Protein AF-A0A9D6EIN0-F1 (afdb_monomer)

Foldseek 3Di:
DDFDKDKDFWWKDQDADFFPAAALVRDWRWHWDDDPRITTTITIDGCCCLPDVNVVVQCPPPVSVVSSVVRSVVRVVRVVVVHDIGTDDPND

Solvent-accessible surface area (backbone atoms only — not comparable to full-atom values): 5296 Å² total; per-residue (Å²): 126,55,85,57,74,45,73,43,57,49,30,40,31,76,72,85,77,76,53,100,50,57,24,73,80,70,66,37,60,60,46,73,55,71,57,99,85,39,25,36,38,30,20,66,38,51,19,58,56,67,25,76,72,35,34,59,57,42,67,71,35,69,66,58,39,52,55,42,52,52,45,47,49,54,52,50,53,48,34,48,77,71,42,77,62,50,77,52,62,90,89,99

pLDDT: mean 94.59, std 4.92, range [64.88, 97.88]

Secondary structure (DSSP, 8-state):
---SEEEEEEEEESS----S-B-TTSSSBPEEEEETTEEEEEEEEEHHHHSHHHHHHHTT-HHHHHHHHHHHHHHHHHHHTTS-EEEPPTT-

Sequence (92 aa):
MESGTGWYLYAFLGHEDLPPLAGIDGRSPLGLIAEDGIAALASPVPLAEFGEQALRSNLEDPRWLEEKVRLHEAIVEAALAKGPLLPLKFGT

Radius of gyration: 13.05 Å; Cα contacts (8 Å, |Δi|>4): 157; chains: 1; bounding box: 33×20×37 Å

Mean predicted aligned error: 2.96 Å

Structure (mmCIF, N/CA/C/O backbone):
data_AF-A0A9D6EIN0-F1
#
_entry.id   AF-A0A9D6EIN0-F1
#
loop_
_atom_site.group_PDB
_atom_site.id
_atom_site.type_symbol
_atom_site.label_atom_id
_atom_site.label_alt_id
_atom_site.label_comp_id
_atom_site.label_asym_id
_atom_site.label_entity_id
_atom_site.label_seq_id
_atom_site.pdbx_PDB_ins_code
_atom_site.Cartn_x
_atom_site.Cartn_y
_atom_site.Cartn_z
_atom_site.occupancy
_atom_site.B_iso_or_equiv
_atom_site.auth_seq_id
_atom_site.auth_comp_id
_atom_site.auth_asym_id
_atom_site.auth_atom_id
_atom_site.pdbx_PDB_model_num
ATOM 1 N N . MET A 1 1 ? -20.882 -3.700 10.881 1.00 64.88 1 MET A N 1
ATOM 2 C CA . MET A 1 1 ? -19.507 -3.943 10.403 1.00 64.88 1 MET A CA 1
ATOM 3 C C . MET A 1 1 ? -19.624 -4.580 9.038 1.00 64.88 1 MET A C 1
ATOM 5 O O . MET A 1 1 ? -20.345 -5.565 8.912 1.00 64.88 1 MET A O 1
ATOM 9 N N . GLU A 1 2 ? -19.029 -3.969 8.023 1.00 78.56 2 GLU A N 1
ATOM 10 C CA . GLU A 1 2 ? -19.051 -4.508 6.666 1.00 78.56 2 GLU A CA 1
ATOM 11 C C . GLU A 1 2 ? -18.206 -5.786 6.621 1.00 78.56 2 GLU A C 1
ATOM 13 O O . GLU A 1 2 ? -17.082 -5.814 7.120 1.00 78.56 2 GLU A O 1
ATOM 18 N N . SER A 1 3 ? -18.786 -6.875 6.119 1.00 83.69 3 SER A N 1
ATOM 19 C CA . SER A 1 3 ? -18.131 -8.185 6.075 1.00 83.69 3 SER A CA 1
ATOM 20 C C . SER A 1 3 ? -17.685 -8.455 4.645 1.00 83.69 3 SER A C 1
ATOM 22 O O . SER A 1 3 ? -18.523 -8.531 3.753 1.00 83.69 3 SER A O 1
ATOM 24 N N . GLY A 1 4 ? -16.378 -8.582 4.427 1.00 94.00 4 GLY A N 1
ATOM 25 C CA . GLY A 1 4 ? -15.814 -8.830 3.104 1.00 94.00 4 GLY A CA 1
ATOM 26 C C . GLY A 1 4 ? -14.357 -8.402 2.991 1.00 94.00 4 GLY A C 1
ATOM 27 O O . GLY A 1 4 ? -13.744 -7.941 3.959 1.00 94.00 4 GLY A O 1
ATOM 28 N N . THR A 1 5 ? -13.823 -8.554 1.785 1.00 95.56 5 THR A N 1
ATOM 29 C CA . THR A 1 5 ? -12.456 -8.179 1.424 1.00 95.56 5 THR A CA 1
ATOM 30 C C . THR A 1 5 ? -12.507 -7.128 0.325 1.00 95.56 5 THR A C 1
ATOM 32 O O . THR A 1 5 ? -13.181 -7.325 -0.683 1.00 95.56 5 THR A O 1
ATOM 35 N N . GLY A 1 6 ? -11.802 -6.021 0.536 1.00 95.44 6 GLY A N 1
ATOM 36 C CA . GLY A 1 6 ? -11.535 -4.999 -0.472 1.00 95.44 6 GLY A CA 1
ATOM 37 C C . GLY A 1 6 ? -10.094 -5.076 -0.968 1.00 95.44 6 GLY A C 1
ATOM 38 O O . GLY A 1 6 ? -9.295 -5.864 -0.459 1.00 95.44 6 GLY A O 1
ATOM 39 N N . TRP A 1 7 ? -9.758 -4.227 -1.934 1.00 96.69 7 TRP A N 1
ATOM 40 C CA . TRP A 1 7 ? -8.389 -4.020 -2.399 1.00 96.69 7 TRP A CA 1
ATOM 41 C C . TRP A 1 7 ? -7.925 -2.631 -1.991 1.00 96.69 7 TRP A C 1
ATOM 43 O O . TRP A 1 7 ? -8.601 -1.651 -2.284 1.00 96.69 7 TRP A O 1
ATOM 53 N N . TYR A 1 8 ? -6.770 -2.555 -1.337 1.00 97.12 8 TYR A N 1
ATOM 54 C CA . TYR A 1 8 ? -6.098 -1.291 -1.061 1.00 97.12 8 TYR A CA 1
ATOM 55 C C . TYR A 1 8 ? -5.053 -1.045 -2.146 1.00 97.12 8 TYR A C 1
ATOM 57 O O . TYR A 1 8 ? -4.185 -1.897 -2.347 1.00 97.12 8 TYR A O 1
ATOM 65 N N . LEU A 1 9 ? -5.131 0.090 -2.842 1.00 97.25 9 LEU A N 1
ATOM 66 C CA . LEU A 1 9 ? -4.226 0.433 -3.940 1.00 97.25 9 LEU A CA 1
ATOM 67 C C . LEU A 1 9 ? -3.116 1.376 -3.453 1.00 97.25 9 LEU A C 1
ATOM 69 O O . LEU A 1 9 ? -3.368 2.340 -2.734 1.00 97.25 9 LEU A O 1
ATOM 73 N N . TYR A 1 10 ? -1.880 1.115 -3.880 1.00 97.75 10 TYR A N 1
ATOM 74 C CA . TYR A 1 10 ? -0.699 1.897 -3.491 1.00 97.75 10 TYR A CA 1
ATOM 75 C C . TYR A 1 10 ? -0.201 2.807 -4.610 1.00 97.75 10 TYR A C 1
ATOM 77 O O . TYR A 1 10 ? 0.111 3.972 -4.377 1.00 97.75 10 TYR A O 1
ATOM 85 N N . ALA A 1 11 ? -0.093 2.267 -5.823 1.00 97.50 11 ALA A N 1
ATOM 86 C CA . ALA A 1 11 ? 0.481 2.955 -6.970 1.00 97.50 11 ALA A CA 1
ATOM 87 C C . ALA A 1 11 ? 0.076 2.266 -8.277 1.00 97.50 11 ALA A C 1
ATOM 89 O O . ALA A 1 11 ? -0.230 1.072 -8.284 1.00 97.50 11 ALA A O 1
ATOM 90 N N . PHE A 1 12 ? 0.157 3.001 -9.383 1.00 97.19 12 PHE A N 1
ATOM 91 C CA . PHE A 1 12 ? 0.205 2.416 -10.722 1.00 97.19 12 PHE A CA 1
ATOM 92 C C . PHE A 1 12 ? 1.650 2.287 -11.187 1.00 97.19 12 PHE A C 1
ATOM 94 O O . PHE A 1 12 ? 2.463 3.181 -10.954 1.00 97.19 12 PHE A O 1
ATOM 101 N N . LEU A 1 13 ? 1.972 1.192 -11.861 1.00 95.31 13 LEU A N 1
ATOM 102 C CA . LEU A 1 13 ? 3.328 0.867 -12.282 1.00 95.31 13 LEU A CA 1
ATOM 103 C C . LEU A 1 13 ? 3.346 0.207 -13.666 1.00 95.31 13 LEU A C 1
ATOM 105 O O . LEU A 1 13 ? 2.355 -0.372 -14.113 1.00 95.31 13 LEU A O 1
ATOM 109 N N . GLY A 1 14 ? 4.483 0.350 -14.350 1.00 91.50 14 GLY A N 1
ATOM 110 C CA . GLY A 1 14 ? 4.731 -0.189 -15.696 1.00 91.50 14 GLY A CA 1
ATOM 111 C C . GLY A 1 14 ? 5.689 -1.386 -15.724 1.00 91.50 14 GLY A C 1
ATOM 112 O O . GLY A 1 14 ? 6.267 -1.674 -16.768 1.00 91.50 14 GLY A O 1
ATOM 113 N N . HIS A 1 15 ? 5.920 -2.036 -14.582 1.00 88.06 15 HIS A N 1
ATOM 114 C CA . HIS A 1 15 ? 6.775 -3.220 -14.432 1.00 88.06 15 HIS A CA 1
ATOM 115 C C . HIS A 1 15 ? 6.039 -4.306 -13.636 1.00 88.06 15 HIS A C 1
ATOM 117 O O . HIS A 1 15 ? 4.922 -4.088 -13.201 1.00 88.06 15 HIS A O 1
ATOM 123 N N . GLU A 1 16 ? 6.629 -5.482 -13.429 1.00 90.19 16 GLU A N 1
ATOM 124 C CA . GLU A 1 16 ? 5.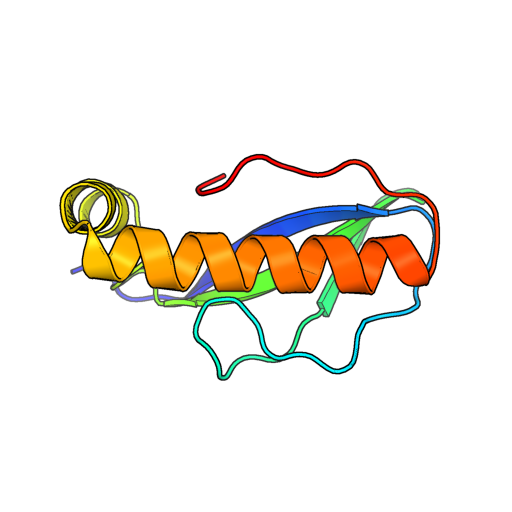963 -6.564 -12.671 1.00 90.19 16 GLU A CA 1
ATOM 125 C C . GLU A 1 16 ? 6.668 -6.900 -11.348 1.00 90.19 16 GLU A C 1
ATOM 127 O O . GLU A 1 16 ? 6.178 -7.692 -10.543 1.00 90.19 16 GLU A O 1
ATOM 132 N N . ASP A 1 17 ? 7.810 -6.260 -11.080 1.00 91.81 17 ASP A N 1
ATOM 133 C CA . ASP A 1 17 ? 8.588 -6.521 -9.874 1.00 91.81 17 ASP A CA 1
ATOM 134 C C . ASP A 1 17 ? 7.908 -5.982 -8.607 1.00 91.81 17 ASP A C 1
ATOM 136 O O . ASP A 1 17 ? 7.797 -4.773 -8.398 1.00 91.81 17 ASP A O 1
ATOM 140 N N . LEU A 1 18 ? 7.535 -6.895 -7.707 1.00 93.25 18 LEU A N 1
ATOM 141 C CA . LEU A 1 18 ? 6.956 -6.584 -6.397 1.00 93.25 18 LEU A CA 1
ATOM 142 C C . LEU A 1 18 ? 8.029 -6.495 -5.297 1.00 93.25 18 LEU A C 1
ATOM 144 O O . LEU A 1 18 ? 8.995 -7.272 -5.314 1.00 93.25 18 LEU A O 1
ATOM 148 N N . PRO A 1 19 ? 7.909 -5.575 -4.321 1.00 93.56 19 PRO A N 1
ATOM 149 C CA . PRO A 1 19 ? 8.733 -5.594 -3.115 1.00 93.56 19 PRO A CA 1
ATOM 150 C C . PRO A 1 19 ? 8.355 -6.760 -2.195 1.00 93.56 19 PRO A C 1
ATOM 152 O O . PRO A 1 19 ? 7.184 -7.129 -2.123 1.00 93.56 19 PRO A O 1
ATOM 155 N N . PRO A 1 20 ? 9.328 -7.356 -1.479 1.00 94.31 20 PRO A N 1
ATOM 156 C CA . PRO A 1 20 ? 9.088 -8.477 -0.573 1.00 94.31 20 PRO A CA 1
ATOM 157 C C . PRO A 1 20 ? 8.526 -7.984 0.773 1.00 94.31 20 PRO A C 1
ATOM 159 O O . PRO A 1 20 ? 9.084 -8.264 1.832 1.00 94.31 20 PRO A O 1
ATOM 162 N N . LEU A 1 21 ? 7.451 -7.199 0.723 1.00 96.56 21 LEU A N 1
ATOM 163 C CA . LEU A 1 21 ? 6.760 -6.635 1.879 1.00 96.56 21 LEU A CA 1
ATOM 164 C C . LEU A 1 21 ? 5.341 -7.201 1.972 1.00 96.56 21 LEU A C 1
ATOM 166 O O . LEU A 1 21 ? 4.757 -7.632 0.976 1.00 96.56 21 LEU A O 1
ATOM 170 N N . ALA A 1 22 ? 4.790 -7.189 3.182 1.00 97.06 22 ALA A N 1
ATOM 171 C CA . ALA A 1 22 ? 3.364 -7.399 3.384 1.00 97.06 22 ALA A CA 1
ATOM 172 C C . ALA A 1 22 ? 2.585 -6.117 3.047 1.00 97.06 22 ALA A C 1
ATOM 174 O O . ALA A 1 22 ? 3.144 -5.020 3.037 1.00 97.06 22 ALA A O 1
ATOM 175 N N . GLY A 1 23 ? 1.290 -6.272 2.795 1.00 96.88 23 GLY A N 1
ATOM 176 C CA . GLY A 1 23 ? 0.341 -5.186 2.626 1.00 96.88 23 GLY A CA 1
ATOM 177 C C . GLY A 1 23 ? 0.126 -4.382 3.908 1.00 96.88 23 GLY A C 1
ATOM 178 O O . GLY A 1 23 ? 0.722 -4.619 4.958 1.00 96.88 23 GLY A O 1
ATOM 179 N N . ILE A 1 24 ? -0.778 -3.413 3.827 1.00 96.75 24 ILE A N 1
ATOM 180 C CA . ILE A 1 24 ? -1.023 -2.403 4.870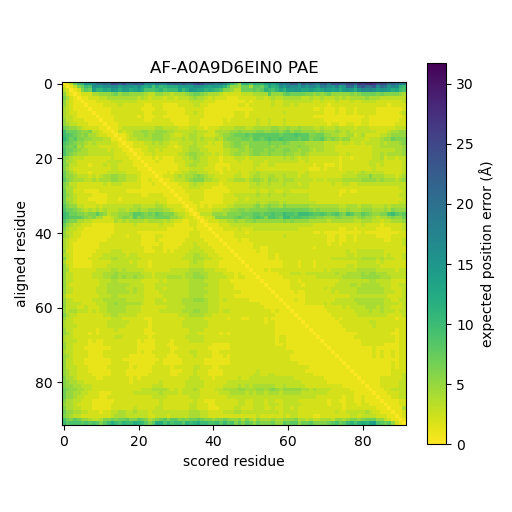 1.00 96.75 24 ILE A CA 1
ATOM 181 C C . ILE A 1 24 ? -1.681 -2.991 6.128 1.00 96.75 24 ILE A C 1
ATOM 183 O O . ILE A 1 24 ? -1.624 -2.416 7.217 1.00 96.75 24 ILE A O 1
ATOM 187 N N . ASP A 1 25 ? -2.266 -4.179 5.996 1.00 93.56 25 ASP A N 1
ATOM 188 C CA . ASP A 1 25 ? -2.760 -4.992 7.106 1.00 93.56 25 ASP A CA 1
ATOM 189 C C . ASP A 1 25 ? -1.636 -5.752 7.845 1.00 93.56 25 ASP A C 1
ATOM 191 O O . ASP A 1 25 ? -1.907 -6.468 8.811 1.00 93.56 25 ASP A O 1
ATOM 195 N N . GLY A 1 26 ? -0.387 -5.627 7.379 1.00 92.12 26 GLY A N 1
ATOM 196 C CA . GLY A 1 26 ? 0.810 -6.266 7.923 1.00 92.12 26 GLY A CA 1
ATOM 197 C C . GLY A 1 26 ? 0.912 -7.770 7.663 1.00 92.12 26 GLY A C 1
ATOM 198 O O . GLY A 1 26 ? 1.789 -8.419 8.233 1.00 92.12 26 GLY A O 1
ATOM 199 N N . ARG A 1 27 ? 0.015 -8.357 6.859 1.00 93.12 27 ARG A N 1
ATOM 200 C CA . ARG A 1 27 ? -0.10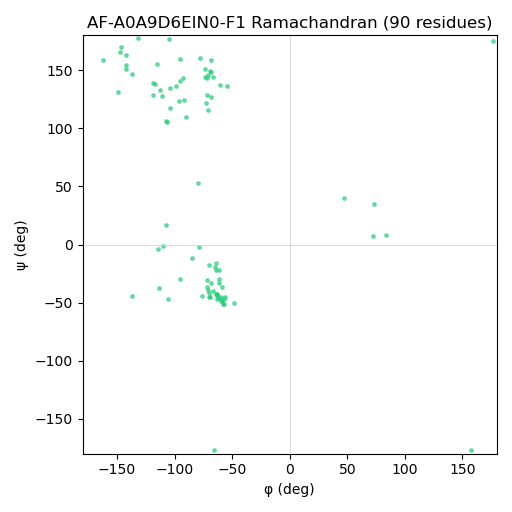2 -9.820 6.715 1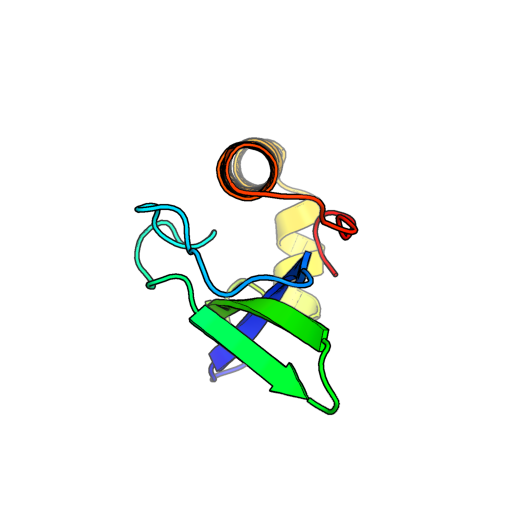.00 93.12 27 ARG A CA 1
ATOM 201 C C . ARG A 1 27 ? -0.293 -10.274 5.279 1.00 93.12 27 ARG A C 1
ATOM 203 O O . ARG A 1 27 ? 0.307 -11.266 4.872 1.00 93.12 27 ARG A O 1
ATOM 210 N N . SER A 1 28 ? -1.156 -9.595 4.539 1.00 96.31 28 SER A N 1
ATOM 211 C CA . SER A 1 28 ? -1.546 -10.003 3.199 1.00 96.31 28 SER A CA 1
ATOM 212 C C . SER A 1 28 ? -0.411 -9.770 2.205 1.00 96.31 28 SER A C 1
ATOM 214 O O . SER A 1 28 ? 0.314 -8.785 2.329 1.00 96.31 28 SER A O 1
ATOM 216 N N . PRO A 1 29 ? -0.217 -10.648 1.210 1.00 97.25 29 PRO A N 1
ATOM 217 C CA . PRO A 1 29 ? 0.789 -10.416 0.185 1.00 97.25 29 PRO A CA 1
ATOM 218 C C . PRO A 1 29 ? 0.393 -9.234 -0.707 1.00 97.25 29 PRO A C 1
ATOM 220 O O . PRO A 1 29 ? -0.792 -9.000 -0.967 1.00 97.25 29 PRO A O 1
ATOM 223 N N . LEU A 1 30 ? 1.399 -8.520 -1.210 1.00 97.88 30 LEU A N 1
ATOM 224 C CA . LEU A 1 30 ? 1.222 -7.596 -2.326 1.00 97.88 30 LEU A CA 1
ATOM 225 C C . LEU A 1 30 ? 0.926 -8.378 -3.612 1.00 97.88 30 LEU A C 1
ATOM 227 O O . LEU A 1 30 ? 1.408 -9.494 -3.809 1.00 97.88 30 LEU A O 1
ATOM 231 N N . GLY A 1 31 ? 0.152 -7.766 -4.496 1.00 97.31 31 GLY A N 1
ATOM 232 C CA . GLY A 1 31 ? -0.193 -8.293 -5.805 1.00 97.31 31 GLY A CA 1
ATOM 233 C C . GLY A 1 31 ? -0.353 -7.179 -6.831 1.00 97.31 31 GLY A C 1
ATOM 234 O O . GLY A 1 31 ? -0.380 -5.993 -6.493 1.00 97.31 31 GLY A O 1
ATOM 235 N N . LEU A 1 32 ? -0.457 -7.587 -8.092 1.00 96.94 32 LEU A N 1
ATOM 236 C CA . LEU A 1 32 ? -0.716 -6.698 -9.215 1.00 96.94 32 LEU A CA 1
ATOM 237 C C . LEU A 1 32 ? -2.098 -6.979 -9.792 1.00 96.94 32 LEU A C 1
ATOM 239 O O . LEU A 1 32 ? -2.450 -8.132 -10.042 1.00 96.94 32 LEU A O 1
ATOM 243 N N . ILE A 1 33 ? -2.857 -5.915 -10.026 1.00 95.69 33 ILE A N 1
ATOM 244 C CA . ILE A 1 33 ? -4.088 -5.942 -10.816 1.00 95.69 33 ILE A CA 1
ATOM 245 C C .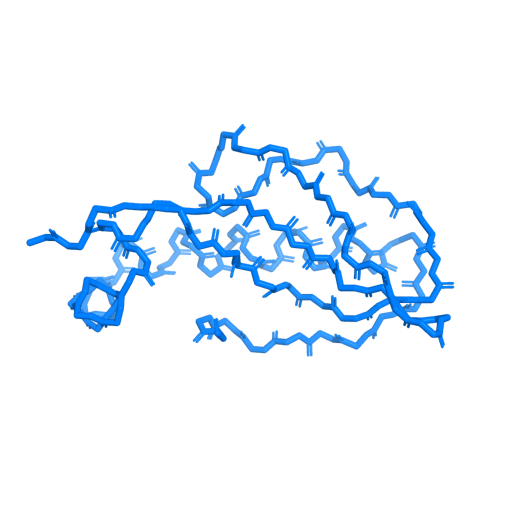 ILE A 1 33 ? -3.749 -5.261 -12.144 1.00 95.69 33 ILE A C 1
ATOM 247 O O . ILE A 1 33 ? -3.554 -4.048 -12.168 1.00 95.69 33 ILE A O 1
ATOM 251 N N . ALA A 1 34 ? -3.597 -6.040 -13.216 1.00 94.56 34 ALA A N 1
ATOM 252 C CA . ALA A 1 34 ? -3.132 -5.551 -14.514 1.00 94.56 34 ALA A CA 1
ATOM 253 C C . ALA A 1 34 ? -4.276 -5.426 -15.529 1.00 9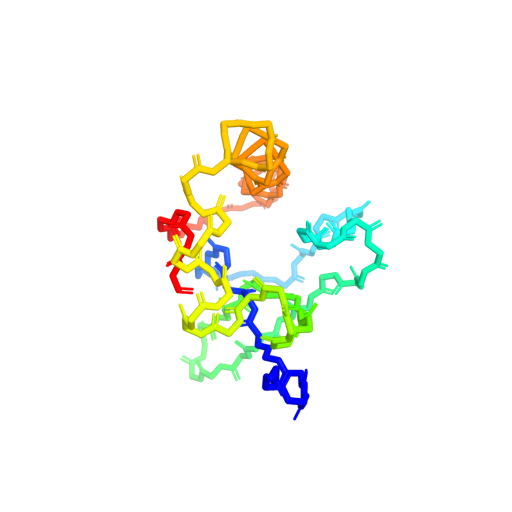4.56 34 ALA A C 1
ATOM 255 O O . ALA A 1 34 ? -5.074 -6.351 -15.679 1.00 94.56 34 ALA A O 1
ATOM 256 N N . GLU A 1 35 ? -4.310 -4.307 -16.252 1.00 91.81 35 GLU A N 1
ATOM 257 C CA . GLU A 1 35 ? -5.248 -4.038 -17.345 1.00 91.81 35 GLU A CA 1
ATOM 258 C C . GLU A 1 35 ? -4.577 -3.131 -18.394 1.00 91.81 35 GLU A C 1
ATOM 260 O O . GLU A 1 35 ? -3.939 -2.137 -18.051 1.00 91.81 35 GLU A O 1
ATOM 265 N N . ASP A 1 36 ? -4.660 -3.506 -19.675 1.00 89.19 36 ASP A N 1
ATOM 266 C CA . ASP A 1 36 ? -4.183 -2.721 -20.829 1.00 89.19 36 ASP A CA 1
ATOM 267 C C . ASP A 1 36 ? -2.765 -2.114 -20.707 1.00 89.19 36 ASP A C 1
ATOM 269 O O . ASP A 1 36 ? -2.489 -1.001 -21.155 1.00 89.19 36 ASP A O 1
ATOM 273 N N . GLY A 1 37 ? -1.827 -2.872 -20.130 1.00 85.75 37 GLY A N 1
ATOM 274 C CA . GLY A 1 37 ? -0.416 -2.476 -20.022 1.00 85.75 37 GLY A CA 1
ATOM 275 C C . GLY A 1 37 ? -0.088 -1.572 -18.830 1.00 85.75 37 GLY A C 1
ATOM 276 O O . GLY A 1 37 ? 1.044 -1.101 -18.724 1.00 85.75 37 GLY A O 1
ATOM 277 N N . ILE A 1 38 ? -1.044 -1.356 -17.923 1.00 91.94 38 ILE A N 1
ATOM 278 C CA . ILE A 1 38 ? -0.840 -0.698 -16.630 1.00 91.94 38 ILE A CA 1
ATOM 279 C C . ILE A 1 38 ? -1.193 -1.695 -15.524 1.00 91.94 38 ILE A C 1
ATOM 281 O O . ILE A 1 38 ? -2.185 -2.416 -15.618 1.00 91.94 38 ILE A O 1
ATOM 285 N N . ALA A 1 39 ? -0.395 -1.735 -14.457 1.00 95.94 39 ALA A N 1
ATOM 286 C CA . ALA A 1 39 ? -0.699 -2.535 -13.277 1.00 95.94 39 ALA A CA 1
ATOM 287 C C . ALA A 1 39 ? -0.892 -1.652 -12.043 1.00 95.94 39 ALA A C 1
ATOM 289 O O . ALA A 1 39 ? -0.136 -0.709 -11.814 1.00 95.94 39 ALA A O 1
ATOM 290 N N . ALA A 1 40 ? -1.895 -1.970 -11.229 1.00 96.94 40 ALA A N 1
ATOM 291 C CA . ALA A 1 40 ? -2.058 -1.420 -9.894 1.00 96.94 40 ALA A CA 1
ATOM 292 C C . ALA A 1 40 ? -1.367 -2.331 -8.877 1.00 96.94 40 ALA A C 1
ATOM 294 O O . ALA A 1 40 ? -1.684 -3.518 -8.783 1.00 96.94 40 ALA A O 1
ATOM 295 N N . LEU A 1 41 ? -0.459 -1.763 -8.087 1.00 97.81 41 LEU A N 1
ATOM 296 C CA . LEU A 1 41 ? 0.051 -2.398 -6.879 1.00 97.81 41 LEU A CA 1
ATOM 297 C C . LEU A 1 41 ? -1.032 -2.363 -5.809 1.00 97.81 41 LEU A C 1
ATOM 299 O O . LEU A 1 41 ? -1.477 -1.277 -5.426 1.00 97.81 41 LEU A O 1
ATOM 303 N N . ALA A 1 42 ? -1.429 -3.528 -5.309 1.00 97.75 42 ALA A N 1
ATOM 304 C CA . ALA A 1 42 ? -2.500 -3.640 -4.330 1.00 97.75 42 ALA A CA 1
ATOM 305 C C . ALA A 1 42 ? -2.290 -4.797 -3.344 1.00 97.75 42 ALA A C 1
ATOM 307 O O . ALA A 1 42 ? -1.484 -5.697 -3.569 1.00 97.75 42 ALA A O 1
ATOM 308 N N . SER A 1 43 ? -3.050 -4.796 -2.253 1.00 97.75 43 SER A N 1
ATOM 309 C CA . SER A 1 43 ? -3.191 -5.953 -1.359 1.00 97.75 43 SER A CA 1
ATOM 310 C C . SER A 1 43 ? -4.628 -6.070 -0.855 1.00 97.75 43 SER A C 1
ATOM 312 O O . SER A 1 43 ? -5.295 -5.038 -0.712 1.00 97.75 43 SER A O 1
ATOM 314 N N . PRO A 1 44 ? -5.113 -7.284 -0.547 1.00 97.31 44 PRO A N 1
ATOM 315 C CA . PRO A 1 44 ? -6.430 -7.444 0.044 1.00 97.31 44 PRO A CA 1
ATOM 316 C C . PRO A 1 44 ? -6.464 -6.856 1.460 1.00 97.31 44 PRO A C 1
ATOM 318 O O . PRO A 1 44 ? -5.496 -6.957 2.212 1.00 97.31 44 PRO A O 1
ATOM 321 N N . VAL A 1 45 ? -7.596 -6.260 1.828 1.00 96.88 45 VAL A N 1
ATOM 322 C CA . VAL A 1 45 ? -7.837 -5.682 3.156 1.00 96.88 45 VAL A CA 1
ATOM 323 C C . VAL A 1 45 ? -9.236 -6.035 3.667 1.00 96.88 45 VAL A C 1
ATOM 325 O O . VAL A 1 45 ? -10.173 -6.156 2.873 1.00 96.88 45 VAL A O 1
ATOM 328 N N . PRO A 1 46 ? -9.429 -6.216 4.984 1.00 95.88 46 PRO A N 1
ATOM 329 C CA . PRO A 1 46 ? -10.751 -6.477 5.540 1.00 95.88 46 PRO A CA 1
ATOM 330 C C . PRO A 1 46 ? -11.620 -5.213 5.505 1.00 95.88 46 PRO A C 1
ATOM 332 O O . PRO A 1 46 ? -11.240 -4.173 6.043 1.00 95.88 46 PRO A O 1
ATOM 335 N N . LEU A 1 47 ? -12.838 -5.314 4.965 1.00 95.81 47 LEU A N 1
ATOM 336 C CA . LEU A 1 47 ? -13.794 -4.193 4.955 1.00 95.81 47 LEU A CA 1
ATOM 337 C C . LEU A 1 47 ? -14.253 -3.788 6.365 1.00 95.81 47 LEU A C 1
ATOM 339 O O . LEU A 1 47 ? -14.682 -2.661 6.587 1.00 95.81 47 LEU A O 1
ATOM 343 N N . ALA A 1 48 ? -14.089 -4.668 7.353 1.00 95.50 48 ALA A N 1
ATOM 344 C CA . ALA A 1 48 ? -14.323 -4.333 8.753 1.00 95.50 48 ALA A CA 1
ATOM 345 C C . ALA A 1 48 ? -13.364 -3.251 9.294 1.00 95.50 48 ALA A C 1
ATOM 347 O O . ALA A 1 48 ? -13.701 -2.608 10.284 1.00 95.50 48 ALA A O 1
ATOM 348 N N . GLU A 1 49 ? -12.201 -3.050 8.662 1.00 95.12 49 GLU A N 1
ATOM 349 C CA . GLU A 1 49 ? -11.197 -2.043 9.044 1.00 95.12 49 GLU A CA 1
ATOM 350 C C . GLU A 1 49 ? -11.045 -0.944 7.977 1.00 95.12 49 GLU A C 1
ATOM 352 O O . GLU A 1 49 ? -10.893 0.226 8.320 1.00 95.12 49 GLU A O 1
ATOM 357 N N . PHE A 1 50 ? -11.131 -1.310 6.694 1.00 94.88 50 PHE A N 1
ATOM 358 C CA . PHE A 1 50 ? -10.893 -0.412 5.556 1.00 94.88 50 PHE A CA 1
ATOM 359 C C . PHE A 1 50 ? -12.157 -0.068 4.749 1.00 94.88 50 PHE A C 1
ATOM 361 O O . PHE A 1 50 ? -12.073 0.692 3.790 1.00 94.88 50 PHE A O 1
ATOM 368 N N . GLY A 1 51 ? -13.329 -0.601 5.111 1.00 94.69 51 GLY A N 1
ATOM 369 C CA . GLY A 1 51 ? -14.607 -0.191 4.515 1.00 94.69 51 GLY A CA 1
ATOM 370 C C . GLY A 1 51 ? -14.975 1.238 4.920 1.00 94.69 51 GLY A C 1
ATOM 371 O O . GLY A 1 51 ? -14.497 1.729 5.941 1.00 94.69 51 GLY A O 1
ATOM 372 N N . GLU A 1 52 ? -15.840 1.912 4.158 1.00 92.19 52 GLU A N 1
ATOM 373 C CA . GLU A 1 52 ? -16.041 3.373 4.233 1.00 92.19 52 GLU A CA 1
ATOM 374 C C . GLU A 1 52 ? -16.238 3.901 5.668 1.00 92.19 52 GLU A C 1
ATOM 376 O O . GLU A 1 52 ? -15.565 4.837 6.108 1.00 92.19 52 GLU A O 1
ATOM 381 N N . GLN A 1 53 ? -17.150 3.282 6.422 1.00 94.12 53 GLN A N 1
ATOM 382 C CA . GLN A 1 53 ? -17.479 3.717 7.779 1.00 94.12 53 GLN A CA 1
ATOM 383 C C . GLN A 1 53 ? -16.345 3.434 8.778 1.00 94.12 53 GLN A C 1
ATOM 385 O O . GLN A 1 53 ? -16.097 4.249 9.668 1.00 94.12 53 GLN A O 1
ATOM 390 N N . ALA A 1 54 ? -15.675 2.284 8.643 1.00 94.56 54 ALA A N 1
ATOM 391 C CA . ALA A 1 54 ? -14.564 1.891 9.507 1.00 94.56 54 ALA A CA 1
ATOM 392 C C . ALA A 1 54 ? -13.335 2.761 9.234 1.00 94.56 54 ALA A C 1
ATOM 394 O O . ALA A 1 54 ? -12.763 3.316 10.168 1.00 94.56 54 ALA A O 1
ATOM 395 N N . LEU A 1 55 ? -13.011 2.974 7.957 1.00 93.75 55 LEU A N 1
ATOM 396 C CA . LEU A 1 55 ? -11.927 3.841 7.522 1.00 93.75 55 LEU A CA 1
ATOM 397 C C . LEU A 1 55 ? -12.119 5.260 8.056 1.00 93.75 55 LEU A C 1
ATOM 399 O O . LEU A 1 55 ? -11.198 5.809 8.650 1.00 93.75 55 LEU A O 1
ATOM 403 N N . ARG A 1 56 ? -13.326 5.833 7.940 1.00 93.88 56 ARG A N 1
ATOM 404 C CA . ARG A 1 56 ? -13.619 7.166 8.490 1.00 93.88 56 ARG A CA 1
ATOM 405 C C . ARG A 1 56 ? -13.333 7.253 9.990 1.00 93.88 56 ARG A C 1
ATOM 407 O O . ARG A 1 56 ? -12.712 8.214 10.419 1.00 93.88 56 ARG A O 1
ATOM 414 N N . SER A 1 57 ? -13.752 6.250 10.763 1.00 95.44 57 SER A N 1
ATOM 415 C CA . SER A 1 57 ? -13.482 6.201 12.206 1.00 95.44 57 SER A CA 1
ATOM 416 C C . SER A 1 57 ? -11.994 6.020 12.513 1.00 95.44 57 SER A C 1
ATOM 418 O O . SER A 1 57 ? -11.485 6.622 13.451 1.00 95.44 57 SER A O 1
ATOM 420 N N . ASN A 1 58 ? -11.295 5.191 11.741 1.00 95.56 58 ASN A N 1
ATOM 421 C CA . ASN A 1 58 ? -9.885 4.882 11.955 1.00 95.56 58 ASN A CA 1
ATOM 422 C C . ASN A 1 58 ? -8.966 6.058 11.596 1.00 95.56 58 ASN A C 1
ATOM 424 O O . ASN A 1 58 ? -7.940 6.251 12.242 1.00 95.56 58 ASN A O 1
ATOM 428 N N . LEU A 1 59 ? -9.353 6.888 10.622 1.00 95.19 59 LEU A N 1
ATOM 429 C CA . LEU A 1 59 ? -8.650 8.132 10.290 1.00 95.19 59 LEU A CA 1
ATOM 430 C C . LEU A 1 59 ? -8.633 9.143 11.451 1.00 95.19 59 LEU A C 1
ATOM 432 O O . LEU A 1 59 ? -7.767 10.016 11.478 1.00 95.19 59 LEU A O 1
ATOM 436 N N . GLU A 1 60 ? -9.562 9.033 12.406 1.00 96.62 60 GLU A N 1
ATOM 437 C CA . GLU A 1 60 ? -9.602 9.869 13.612 1.00 96.62 60 GLU A CA 1
ATOM 438 C C . GLU A 1 60 ? -8.698 9.338 14.744 1.00 96.62 60 GLU A C 1
ATOM 440 O O . GLU A 1 60 ? -8.451 10.071 15.701 1.00 96.62 60 GLU A O 1
ATOM 445 N N . ASP A 1 61 ? -8.171 8.105 14.650 1.00 97.75 61 ASP A N 1
ATOM 446 C CA . ASP A 1 61 ? -7.196 7.545 15.599 1.00 97.75 61 ASP A CA 1
ATOM 447 C C . ASP A 1 61 ? -5.757 7.854 15.133 1.00 97.75 61 ASP A C 1
ATOM 449 O O . ASP A 1 61 ? -5.272 7.248 14.170 1.00 97.75 61 ASP A O 1
ATOM 453 N N . PRO A 1 62 ? -5.012 8.739 15.828 1.00 97.75 62 PRO A N 1
ATOM 454 C CA . PRO A 1 62 ? -3.668 9.126 15.407 1.00 97.75 62 PRO A CA 1
ATOM 455 C C . PRO A 1 62 ? -2.665 7.970 15.369 1.00 97.75 62 PRO A C 1
ATOM 457 O O . PRO A 1 62 ? -1.728 8.008 14.576 1.00 97.75 62 PRO A O 1
ATOM 460 N N . ARG A 1 63 ? -2.833 6.947 16.219 1.00 97.50 63 ARG A N 1
ATOM 461 C CA . ARG A 1 63 ? -1.901 5.810 16.270 1.00 97.50 63 ARG A CA 1
ATOM 462 C C . ARG A 1 63 ? -2.123 4.875 15.096 1.00 97.50 63 ARG A C 1
ATOM 464 O O . ARG A 1 63 ? -1.153 4.456 14.470 1.00 97.50 63 ARG A O 1
ATOM 471 N N . TRP A 1 64 ? -3.387 4.583 14.792 1.00 96.56 64 TRP A N 1
ATOM 472 C CA . TRP A 1 64 ? -3.731 3.800 13.610 1.00 96.56 64 TRP A CA 1
ATOM 473 C C . TRP A 1 64 ? -3.271 4.529 12.345 1.00 96.5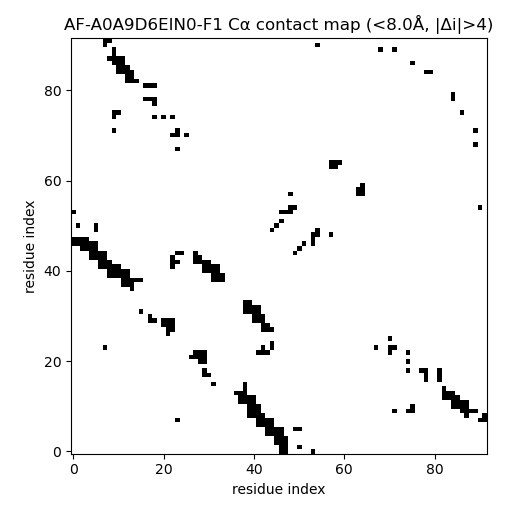6 64 TRP A C 1
ATOM 475 O O . TRP A 1 64 ? -2.612 3.934 11.493 1.00 96.56 64 TRP A O 1
ATOM 485 N N . LEU A 1 65 ? -3.537 5.838 12.261 1.00 96.94 65 LEU A N 1
ATOM 486 C CA . LEU A 1 65 ? -3.137 6.653 11.120 1.00 96.94 65 LEU A CA 1
ATOM 487 C C . LEU A 1 65 ? -1.617 6.648 10.921 1.00 96.94 65 LEU A C 1
ATOM 489 O O . LEU A 1 65 ? -1.156 6.401 9.810 1.00 96.94 65 LEU A O 1
ATOM 493 N N . GLU A 1 66 ? -0.833 6.878 11.979 1.00 97.56 66 GLU A N 1
ATOM 494 C CA . GLU A 1 66 ? 0.629 6.839 11.888 1.00 97.56 66 GLU A CA 1
ATOM 495 C C . GLU A 1 66 ? 1.130 5.474 11.400 1.00 97.56 66 GLU A C 1
ATOM 497 O O . GLU A 1 66 ? 1.940 5.412 10.473 1.00 97.56 66 GLU A O 1
ATOM 502 N N . GLU A 1 67 ? 0.646 4.382 11.998 1.00 97.25 67 GLU A N 1
ATOM 503 C CA . GLU A 1 67 ? 1.044 3.026 11.619 1.00 97.25 67 GLU A CA 1
ATOM 504 C C . GLU A 1 67 ? 0.767 2.767 10.134 1.00 97.25 67 GLU A C 1
ATOM 506 O O . GLU A 1 67 ? 1.661 2.356 9.387 1.00 97.25 67 GLU A O 1
ATOM 511 N N . LYS A 1 68 ? -0.462 3.041 9.681 1.00 97.75 68 LYS A N 1
ATOM 512 C CA . LYS A 1 68 ? -0.879 2.714 8.316 1.00 97.75 68 LYS A CA 1
ATOM 513 C C . LYS A 1 68 ? -0.235 3.622 7.275 1.00 97.75 68 LYS A C 1
ATOM 515 O O . LYS A 1 68 ? 0.146 3.125 6.217 1.00 97.75 68 LYS A O 1
ATOM 520 N N . VAL A 1 69 ? -0.045 4.910 7.566 1.00 97.00 69 VAL A N 1
ATOM 521 C CA . VAL A 1 69 ? 0.674 5.828 6.666 1.00 97.00 69 VAL A CA 1
ATOM 522 C C . VAL A 1 69 ? 2.125 5.386 6.490 1.00 97.00 69 VAL A C 1
ATOM 524 O O . VAL A 1 69 ? 2.614 5.351 5.364 1.00 97.00 69 VAL A O 1
ATOM 527 N N . ARG A 1 70 ? 2.810 4.978 7.567 1.00 97.19 70 ARG A N 1
ATOM 528 C CA . ARG A 1 70 ? 4.193 4.477 7.477 1.00 97.19 70 ARG A CA 1
ATOM 529 C C . ARG A 1 70 ? 4.295 3.193 6.661 1.00 97.19 70 ARG A C 1
ATOM 531 O O . ARG A 1 70 ? 5.213 3.065 5.858 1.00 97.19 70 ARG A O 1
ATOM 538 N N . LEU A 1 71 ? 3.364 2.255 6.851 1.00 97.50 71 LEU A N 1
ATOM 539 C CA . LEU A 1 71 ? 3.318 1.026 6.054 1.00 97.50 71 LEU A CA 1
ATOM 540 C C . LEU A 1 71 ? 3.056 1.324 4.575 1.00 97.50 71 LEU A C 1
ATOM 542 O O . LEU A 1 71 ? 3.721 0.756 3.714 1.00 97.50 71 LEU A O 1
ATOM 546 N N . HIS A 1 72 ? 2.121 2.230 4.282 1.00 97.56 72 HIS A N 1
ATOM 547 C CA . HIS A 1 72 ? 1.845 2.677 2.919 1.00 97.56 72 HIS A CA 1
ATOM 548 C C . HIS A 1 72 ? 3.093 3.270 2.255 1.00 97.56 72 HIS A C 1
ATOM 550 O O . HIS A 1 72 ? 3.462 2.826 1.170 1.00 97.56 72 HIS A O 1
ATOM 556 N N . GLU A 1 73 ? 3.766 4.211 2.922 1.00 97.25 73 GLU A N 1
ATOM 557 C CA . GLU A 1 73 ? 4.963 4.856 2.378 1.00 97.25 73 GLU A CA 1
ATOM 558 C C . GLU A 1 73 ? 6.096 3.848 2.161 1.00 97.25 73 GLU A C 1
ATOM 560 O O . GLU A 1 73 ? 6.684 3.815 1.089 1.00 97.25 73 GLU A O 1
ATOM 565 N N . ALA A 1 74 ? 6.342 2.944 3.115 1.00 97.62 74 ALA A N 1
ATOM 566 C CA . ALA A 1 74 ? 7.382 1.923 2.976 1.00 97.62 74 ALA A CA 1
ATOM 567 C C . ALA A 1 74 ? 7.160 1.012 1.753 1.00 97.62 74 ALA A C 1
ATOM 569 O O . ALA A 1 74 ? 8.116 0.613 1.087 1.00 97.62 74 ALA A O 1
ATOM 570 N N . ILE A 1 75 ? 5.901 0.688 1.439 1.00 97.69 75 ILE A N 1
ATOM 571 C CA . ILE A 1 75 ? 5.549 -0.095 0.248 1.00 97.69 75 ILE A CA 1
ATOM 572 C C . ILE A 1 75 ? 5.801 0.718 -1.026 1.00 97.69 75 ILE A C 1
ATOM 574 O O . ILE A 1 75 ? 6.388 0.189 -1.973 1.00 97.69 75 ILE A O 1
ATOM 578 N N . VAL A 1 76 ? 5.393 1.991 -1.050 1.00 97.25 76 VAL A N 1
ATOM 579 C CA . VAL A 1 76 ? 5.60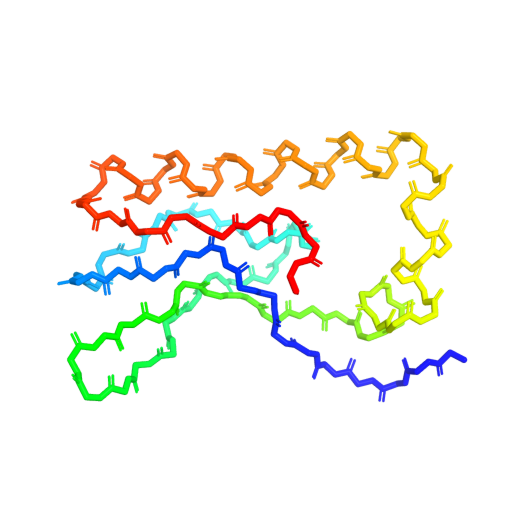3 2.894 -2.192 1.00 97.25 76 VAL A CA 1
ATOM 580 C C . VAL A 1 76 ? 7.096 3.128 -2.439 1.00 97.25 76 VAL A C 1
ATOM 582 O O . VAL A 1 76 ? 7.547 2.965 -3.571 1.00 97.25 76 VAL A O 1
ATOM 585 N N . GLU A 1 77 ? 7.885 3.418 -1.404 1.00 97.62 77 GLU A N 1
ATOM 586 C CA . GLU A 1 77 ? 9.341 3.585 -1.493 1.00 97.62 77 GLU A CA 1
ATOM 587 C C . GLU A 1 77 ? 10.030 2.312 -2.012 1.00 97.62 77 GLU A C 1
ATOM 589 O O . GLU A 1 77 ? 10.874 2.371 -2.912 1.00 97.62 77 GLU A O 1
ATOM 594 N N . ALA A 1 78 ? 9.650 1.140 -1.494 1.00 97.12 78 ALA A N 1
ATOM 595 C CA . ALA A 1 78 ? 10.231 -0.131 -1.922 1.00 97.12 78 ALA A CA 1
ATOM 596 C C . ALA A 1 78 ? 9.854 -0.503 -3.366 1.00 97.12 78 ALA A C 1
ATOM 598 O O . ALA A 1 78 ? 10.656 -1.120 -4.073 1.00 97.12 78 ALA A O 1
ATOM 599 N N . ALA A 1 79 ? 8.651 -0.139 -3.814 1.00 96.69 79 ALA A N 1
ATOM 600 C CA . ALA A 1 79 ? 8.238 -0.292 -5.204 1.00 96.69 79 ALA A CA 1
ATOM 601 C C . ALA A 1 79 ? 8.986 0.691 -6.119 1.00 96.69 79 ALA A C 1
ATOM 603 O O . ALA A 1 79 ? 9.479 0.290 -7.171 1.00 96.69 79 ALA A O 1
ATOM 604 N N . LEU A 1 80 ? 9.163 1.944 -5.690 1.00 96.12 80 LEU A N 1
ATOM 605 C CA . LEU A 1 80 ? 9.890 2.970 -6.442 1.00 96.12 80 LEU A CA 1
ATOM 606 C C . LEU A 1 80 ? 11.358 2.581 -6.679 1.00 96.12 80 LEU A C 1
ATOM 608 O O . LEU A 1 80 ? 11.922 2.878 -7.730 1.00 96.12 80 LEU A O 1
ATOM 612 N N . ALA A 1 81 ? 11.973 1.862 -5.736 1.00 96.06 81 ALA A N 1
ATOM 613 C CA . ALA A 1 81 ? 13.327 1.328 -5.889 1.00 96.06 81 ALA A CA 1
ATOM 614 C C . ALA A 1 81 ? 13.463 0.277 -7.013 1.00 96.06 81 ALA A C 1
ATOM 616 O O . ALA A 1 81 ? 14.582 -0.029 -7.428 1.00 96.06 81 ALA A O 1
ATOM 617 N N . LYS A 1 82 ? 12.350 -0.286 -7.503 1.00 95.00 82 LYS A N 1
ATOM 618 C CA . LYS A 1 82 ? 12.324 -1.278 -8.593 1.00 95.00 82 LYS A CA 1
ATOM 619 C C . LYS A 1 82 ? 12.065 -0.653 -9.954 1.00 95.00 82 LYS A C 1
ATOM 621 O O . LYS A 1 82 ? 12.556 -1.166 -10.955 1.00 95.00 82 LYS A O 1
ATOM 626 N N . GLY A 1 83 ? 11.341 0.459 -9.997 1.00 94.44 83 GLY A N 1
ATOM 627 C CA . GLY A 1 83 ? 11.078 1.173 -11.233 1.00 94.44 83 GLY A CA 1
ATOM 628 C C . GLY A 1 83 ? 10.147 2.372 -11.056 1.00 94.44 83 GLY A C 1
ATOM 629 O O . GLY A 1 83 ? 9.632 2.619 -9.965 1.00 94.44 83 GLY A O 1
ATOM 630 N N . PRO A 1 84 ? 9.933 3.147 -12.133 1.00 94.19 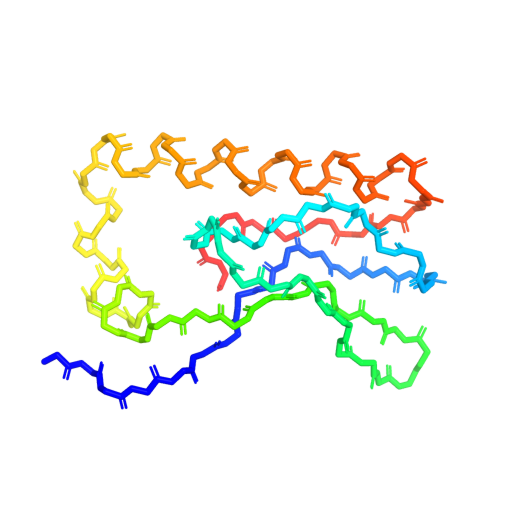84 PRO A N 1
ATOM 631 C CA . PRO A 1 84 ? 9.018 4.279 -12.116 1.00 94.19 84 PRO A CA 1
ATOM 632 C C . PRO A 1 84 ? 7.582 3.850 -11.795 1.00 94.19 84 PRO A C 1
ATOM 634 O O . PRO A 1 84 ? 7.070 2.883 -12.364 1.00 94.19 84 PRO A O 1
ATOM 637 N N . LEU A 1 85 ? 6.919 4.628 -10.942 1.00 96.19 85 LEU A N 1
ATOM 638 C CA . LEU A 1 85 ? 5.520 4.441 -10.568 1.00 96.19 85 LEU A CA 1
ATOM 639 C C . LEU A 1 85 ? 4.797 5.786 -10.417 1.00 96.19 85 LEU A C 1
ATOM 641 O O . LEU A 1 85 ? 5.427 6.837 -10.283 1.00 96.19 85 LEU A O 1
ATOM 645 N N . LEU A 1 86 ? 3.467 5.741 -10.427 1.00 96.94 86 LEU A N 1
ATOM 646 C CA . LEU A 1 86 ? 2.579 6.844 -10.075 1.00 96.94 86 LEU A CA 1
ATOM 647 C C . LEU A 1 86 ? 1.949 6.536 -8.706 1.00 96.94 86 LEU A C 1
ATOM 649 O O . LEU A 1 86 ? 1.079 5.662 -8.639 1.00 96.94 86 LEU A O 1
ATOM 653 N N . PRO A 1 87 ? 2.367 7.210 -7.620 1.00 97.06 87 PRO A N 1
ATOM 654 C CA . PRO A 1 87 ? 1.858 6.916 -6.288 1.00 97.06 87 PRO A CA 1
ATOM 655 C C . PRO A 1 87 ? 0.423 7.422 -6.121 1.00 97.06 87 PRO A C 1
ATOM 657 O O . PRO A 1 87 ? 0.055 8.486 -6.631 1.00 97.06 87 PRO A O 1
ATOM 660 N N . LEU A 1 88 ? -0.382 6.669 -5.376 1.00 97.19 88 LEU A N 1
ATOM 661 C CA . LEU A 1 88 ? -1.701 7.095 -4.922 1.00 97.19 88 LEU A CA 1
ATOM 662 C C . LEU A 1 88 ? -1.609 7.687 -3.518 1.00 97.19 88 LEU A C 1
ATOM 664 O O . LEU A 1 88 ? -0.656 7.452 -2.782 1.00 97.19 88 LEU A O 1
ATOM 668 N N . LYS A 1 89 ? -2.608 8.486 -3.144 1.00 94.94 89 LYS A N 1
ATOM 669 C CA . LYS A 1 89 ? -2.680 9.033 -1.787 1.00 94.94 89 LYS A CA 1
ATOM 670 C C . LYS A 1 89 ? -3.080 7.929 -0.813 1.00 94.94 89 LYS A C 1
ATOM 672 O O . LYS A 1 89 ? -3.838 7.022 -1.158 1.00 94.94 89 LYS A O 1
ATOM 677 N N . PHE A 1 90 ? -2.637 8.060 0.429 1.00 94.44 90 PHE A N 1
ATOM 678 C CA . PHE A 1 90 ? -3.123 7.225 1.518 1.00 94.44 90 PHE A CA 1
ATOM 679 C C . PHE A 1 90 ? -4.658 7.286 1.636 1.00 94.44 90 PHE A C 1
ATOM 681 O O . PHE A 1 90 ? -5.235 8.375 1.580 1.00 94.44 90 PHE A O 1
ATOM 688 N N . GLY A 1 91 ? -5.298 6.128 1.833 1.00 85.50 91 GLY A N 1
ATOM 689 C CA . GLY A 1 91 ? -6.751 6.013 1.986 1.00 85.50 91 GLY A CA 1
ATOM 690 C C . GLY A 1 91 ? -7.537 6.201 0.685 1.00 85.50 91 GLY A C 1
ATOM 691 O O . GLY A 1 91 ? -8.608 6.805 0.726 1.00 85.50 91 GLY A O 1
ATOM 692 N N . THR A 1 92 ? -6.981 5.745 -0.445 1.00 76.50 92 THR A N 1
ATOM 693 C CA . THR A 1 92 ? -7.688 5.689 -1.738 1.00 76.50 92 THR A CA 1
ATOM 694 C C . THR A 1 92 ? -8.779 4.625 -1.731 1.00 76.50 92 THR A C 1
ATOM 696 O O . THR A 1 92 ? -8.512 3.524 -1.199 1.00 76.50 92 THR A O 1
#

Nearest PDB structures (foldseek):
  3uid-assembly1_A  TM=3.264E-01  e=3.421E+00  Mycolicibacterium smegmatis MC2 155
  2l8o-assembly1_A  TM=3.166E-01  e=4.103E+00  Cytophaga hutchinsonii ATCC 33406
  6chj-assembly1_B  TM=3.129E-01  e=6.664E+00  Marinobacter nauticus VT8